Protein AF-A0A662CBS7-F1 (afdb_monomer)

Radius of gyration: 13.63 Å; Cα contacts (8 Å, |Δi|>4): 48; chains: 1; bounding box: 33×32×37 Å

Foldseek 3Di:
DVVVVVVLCVLLVVLLQQLLVCLVPVPDDPVVVLVVCVVPDDPVCVVCSVSSSVSSVNSNVVNVVVVVVVVD

Secondary structure (DSSP, 8-state):
-HHHHHHHHHHHHHHHHHHHHHHHS--S-HHHHHHHHHHHS-GGGGGGHHHHHHHHHHHHHHHHHHHHHTT-

pLDDT: mean 84.08, std 15.07, range [46.41, 96.12]

Nearest PDB structures (foldseek):
  3on3-assembly2_A  TM=7.994E-01  e=3.111E-01  Geobacter sulfurreducens PCA
  3on3-assembly3_B  TM=7.805E-01  e=3.111E-01  Geobacter sulfurreducens PCA

Mean predicted aligned error: 6.3 Å

Structure (mmCIF, N/CA/C/O backbone):
data_AF-A0A662CBS7-F1
#
_entry.id   AF-A0A662CBS7-F1
#
loop_
_atom_site.group_PDB
_atom_site.id
_atom_site.type_symbol
_atom_site.label_atom_id
_atom_site.label_alt_id
_atom_site.label_comp_id
_atom_site.label_asym_id
_atom_site.label_entity_id
_atom_site.label_seq_id
_atom_site.pdbx_PDB_ins_code
_atom_site.Cartn_x
_atom_site.Cartn_y
_atom_site.Cartn_z
_atom_site.occupancy
_atom_site.B_iso_or_equiv
_atom_site.auth_seq_id
_atom_site.auth_comp_id
_atom_site.auth_asym_id
_atom_site.auth_atom_id
_atom_site.pdbx_PDB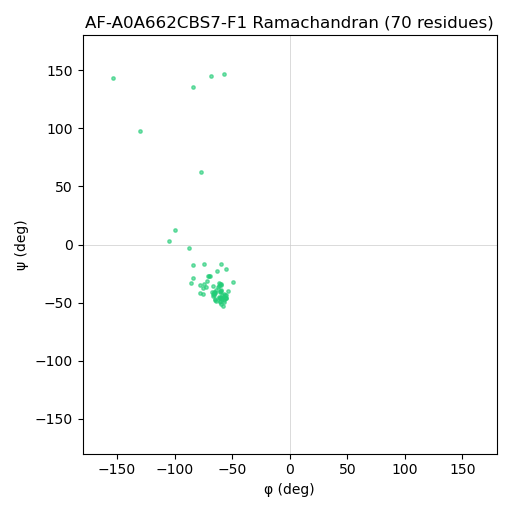_model_num
ATOM 1 N N . THR A 1 1 ? 13.114 -19.740 -6.852 1.00 46.81 1 THR A N 1
ATOM 2 C CA . THR A 1 1 ? 14.153 -19.815 -5.797 1.00 46.81 1 THR A CA 1
ATOM 3 C C . THR A 1 1 ? 13.664 -19.118 -4.545 1.00 46.81 1 THR A C 1
ATOM 5 O O . THR A 1 1 ? 12.906 -18.162 -4.659 1.00 46.81 1 THR A O 1
ATOM 8 N N . GLU A 1 2 ? 14.060 -19.566 -3.355 1.00 53.47 2 GLU A N 1
ATOM 9 C CA . GLU A 1 2 ? 13.666 -18.953 -2.071 1.00 53.47 2 GLU A CA 1
ATOM 10 C C . GLU A 1 2 ? 13.860 -17.433 -2.032 1.00 53.47 2 GLU A C 1
ATOM 12 O O . GLU A 1 2 ? 13.061 -16.721 -1.442 1.00 53.47 2 GLU A O 1
ATOM 17 N N . GLU A 1 3 ? 14.863 -16.919 -2.740 1.00 48.94 3 GLU A N 1
ATOM 18 C CA . GLU A 1 3 ? 15.144 -15.490 -2.883 1.00 48.94 3 GLU A CA 1
ATOM 19 C C . GLU A 1 3 ? 13.999 -14.699 -3.537 1.00 48.94 3 GLU A C 1
ATOM 21 O O . GLU A 1 3 ? 13.705 -13.584 -3.127 1.00 48.94 3 GLU A O 1
ATOM 26 N N . SER A 1 4 ? 13.260 -15.303 -4.474 1.00 46.41 4 SER A N 1
ATOM 27 C CA . SER A 1 4 ? 12.054 -14.697 -5.061 1.00 46.41 4 SER A CA 1
ATOM 28 C C . SER A 1 4 ? 10.867 -14.647 -4.086 1.00 46.41 4 SER A C 1
ATOM 30 O O . SER A 1 4 ? 10.041 -13.742 -4.174 1.00 46.41 4 SER A O 1
ATOM 32 N N . VAL A 1 5 ? 10.796 -15.567 -3.116 1.00 55.53 5 VAL A N 1
ATOM 33 C CA . VAL A 1 5 ? 9.815 -15.540 -2.013 1.00 55.53 5 VAL A CA 1
ATOM 34 C C . VAL A 1 5 ? 10.250 -14.520 -0.954 1.00 55.53 5 VAL A C 1
ATOM 36 O O . VAL A 1 5 ? 9.444 -13.711 -0.496 1.00 55.53 5 VAL A O 1
ATOM 39 N N . ARG A 1 6 ? 11.551 -14.490 -0.644 1.00 50.81 6 ARG A N 1
ATOM 40 C CA . ARG A 1 6 ? 12.192 -13.561 0.293 1.00 50.81 6 ARG A CA 1
ATOM 41 C C . ARG A 1 6 ? 12.242 -12.124 -0.205 1.00 50.81 6 ARG A C 1
ATOM 43 O O . ARG A 1 6 ? 12.288 -11.259 0.641 1.00 50.81 6 ARG A O 1
ATOM 50 N N . MET A 1 7 ? 12.246 -11.858 -1.516 1.00 51.50 7 MET A N 1
ATOM 51 C CA . MET A 1 7 ? 12.112 -10.513 -2.104 1.00 51.50 7 MET A CA 1
ATOM 52 C C . MET A 1 7 ? 10.649 -10.104 -2.272 1.00 51.50 7 MET A C 1
ATOM 54 O O . MET A 1 7 ? 10.321 -8.929 -2.105 1.00 51.50 7 MET A O 1
ATOM 58 N N . LYS A 1 8 ? 9.751 -11.064 -2.550 1.00 55.25 8 LYS A N 1
ATOM 59 C CA . LYS A 1 8 ? 8.308 -10.803 -2.512 1.00 55.25 8 LYS A CA 1
ATOM 60 C C . LYS A 1 8 ? 7.915 -10.270 -1.140 1.00 55.25 8 LYS A C 1
ATOM 62 O O . LYS A 1 8 ? 7.242 -9.255 -1.089 1.00 55.25 8 LYS A O 1
ATOM 67 N N . LEU A 1 9 ? 8.373 -10.866 -0.042 1.00 59.56 9 LEU A N 1
ATOM 68 C CA . LEU A 1 9 ? 7.968 -10.438 1.301 1.00 59.56 9 LEU A CA 1
ATOM 69 C C . LEU A 1 9 ? 8.291 -8.951 1.616 1.00 59.56 9 LEU A C 1
ATOM 71 O O . LEU A 1 9 ? 7.345 -8.242 1.921 1.00 59.56 9 LEU A O 1
ATOM 75 N N . PRO A 1 10 ? 9.520 -8.416 1.471 1.00 61.41 10 PRO A N 1
ATOM 76 C CA . PRO A 1 10 ? 9.866 -7.017 1.749 1.00 61.41 10 PRO A CA 1
ATOM 77 C C . PRO A 1 10 ? 9.205 -5.997 0.819 1.00 61.41 10 PRO A C 1
ATOM 79 O O . PRO A 1 10 ? 8.706 -4.978 1.293 1.00 61.41 10 PRO A O 1
ATOM 82 N N . ILE A 1 11 ? 9.165 -6.263 -0.496 1.00 63.06 11 ILE A N 1
ATOM 83 C CA . ILE A 1 11 ? 8.541 -5.342 -1.467 1.00 63.06 11 ILE A CA 1
ATOM 84 C C . ILE A 1 11 ? 7.030 -5.272 -1.210 1.00 63.06 11 ILE A C 1
ATOM 86 O O . ILE A 1 11 ? 6.438 -4.195 -1.203 1.00 63.06 11 ILE A O 1
ATOM 90 N N . THR A 1 12 ? 6.413 -6.419 -0.923 1.00 71.31 12 THR A N 1
ATOM 91 C CA . THR A 1 12 ? 4.978 -6.518 -0.625 1.00 71.31 12 THR A CA 1
ATOM 92 C C . THR A 1 12 ? 4.672 -5.979 0.778 1.00 71.31 12 THR A C 1
ATOM 94 O O . THR A 1 12 ? 3.638 -5.354 0.974 1.00 71.31 12 THR A O 1
ATOM 97 N N . PHE A 1 13 ? 5.570 -6.139 1.754 1.00 82.94 13 PHE A N 1
ATOM 98 C CA . PHE A 1 13 ? 5.359 -5.697 3.136 1.00 82.94 13 PHE A CA 1
ATOM 99 C C . PHE A 1 13 ? 5.241 -4.178 3.251 1.00 82.94 13 PHE A C 1
ATOM 101 O O . PHE A 1 13 ? 4.276 -3.689 3.833 1.00 82.94 13 PHE A O 1
ATOM 108 N N . ASN A 1 14 ? 6.155 -3.422 2.636 1.00 89.00 14 ASN A N 1
ATOM 109 C CA . ASN A 1 14 ? 6.084 -1.957 2.666 1.00 89.00 14 ASN A CA 1
ATOM 110 C C . ASN A 1 14 ? 4.783 -1.439 2.041 1.00 89.00 14 ASN A C 1
ATOM 112 O O . ASN A 1 14 ? 4.215 -0.453 2.505 1.00 89.00 14 ASN A O 1
ATOM 116 N N . MET A 1 15 ? 4.280 -2.132 1.020 1.00 92.88 15 MET A N 1
ATOM 117 C CA . MET A 1 15 ? 3.003 -1.801 0.399 1.00 92.88 15 MET A CA 1
ATOM 118 C C . MET A 1 15 ? 1.799 -2.151 1.274 1.00 92.88 15 MET A C 1
ATOM 120 O O . MET A 1 15 ? 0.847 -1.378 1.320 1.00 92.88 15 MET A O 1
ATOM 124 N N . VAL A 1 16 ? 1.848 -3.262 2.013 1.00 91.56 16 VAL A N 1
ATOM 125 C CA . VAL A 1 16 ? 0.835 -3.591 3.030 1.00 91.56 16 VAL A CA 1
ATOM 126 C C . VAL A 1 16 ? 0.798 -2.506 4.111 1.00 91.56 16 VAL A C 1
ATOM 128 O O . VAL A 1 16 ? -0.278 -2.016 4.449 1.00 91.56 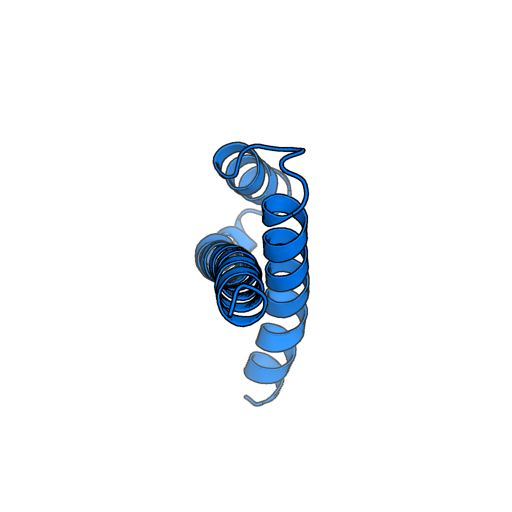16 VAL A O 1
ATOM 131 N N . VAL A 1 17 ? 1.957 -2.068 4.612 1.00 92.12 17 VAL A N 1
ATOM 132 C CA . VAL A 1 17 ? 2.042 -0.979 5.601 1.00 92.12 17 V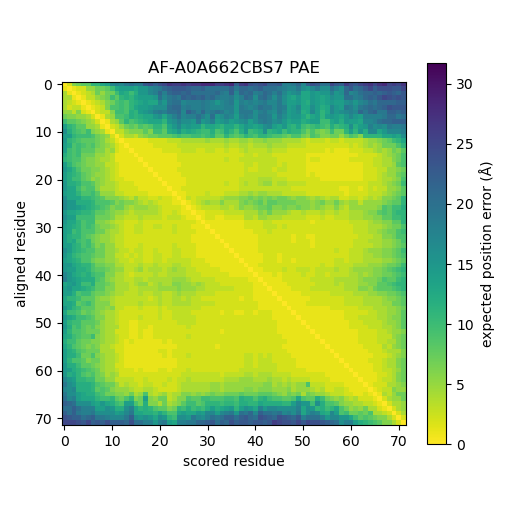AL A CA 1
ATOM 133 C C . VAL A 1 17 ? 1.487 0.330 5.032 1.00 92.12 17 VAL A C 1
ATOM 135 O O . VAL A 1 17 ? 0.687 0.992 5.693 1.00 92.12 17 VAL A O 1
ATOM 138 N N . LEU A 1 18 ? 1.847 0.682 3.793 1.00 92.88 18 LEU A N 1
ATOM 139 C CA . LEU A 1 18 ? 1.328 1.868 3.108 1.00 92.88 18 LEU A CA 1
ATOM 140 C C . LEU A 1 18 ? -0.202 1.830 2.982 1.00 92.88 18 LEU A C 1
ATOM 142 O O . LEU A 1 18 ? -0.869 2.817 3.286 1.00 92.88 18 LEU A O 1
ATOM 146 N N . GLY A 1 19 ? -0.764 0.690 2.577 1.00 93.44 19 GLY A N 1
ATOM 147 C CA . GLY A 1 19 ? -2.211 0.506 2.479 1.00 93.44 19 GLY A CA 1
ATOM 148 C C . GLY A 1 19 ? -2.922 0.665 3.816 1.00 93.44 19 GLY A C 1
ATOM 149 O O . GLY A 1 19 ? -3.909 1.397 3.906 1.00 93.44 19 GLY A O 1
ATOM 150 N N . ALA A 1 20 ? -2.390 0.052 4.875 1.00 93.44 20 ALA A N 1
ATOM 151 C CA . ALA A 1 20 ? -2.924 0.214 6.223 1.00 93.44 20 ALA A CA 1
ATOM 152 C C . ALA A 1 20 ? -2.897 1.687 6.669 1.00 93.44 20 ALA A C 1
ATOM 154 O O . ALA A 1 20 ? -3.900 2.206 7.163 1.00 93.44 20 ALA A O 1
ATOM 155 N N . TYR A 1 21 ? -1.783 2.385 6.426 1.00 94.44 21 TYR A N 1
ATOM 156 C CA . TYR A 1 21 ? -1.638 3.799 6.763 1.00 94.44 21 TYR A CA 1
ATOM 157 C C . TYR A 1 21 ? -2.658 4.678 6.032 1.00 94.44 21 TYR A C 1
ATOM 159 O O . TYR A 1 21 ? -3.362 5.440 6.688 1.00 94.44 21 TYR A O 1
ATOM 167 N N . ILE A 1 22 ? -2.809 4.527 4.711 1.00 93.50 22 ILE A N 1
ATOM 168 C CA . ILE A 1 22 ? -3.778 5.308 3.920 1.00 93.50 22 ILE A CA 1
ATOM 169 C C . ILE A 1 22 ? -5.215 5.037 4.383 1.00 93.50 22 ILE A C 1
ATOM 171 O O . ILE A 1 22 ? -6.043 5.945 4.422 1.00 93.50 22 ILE A O 1
ATOM 175 N N . LYS A 1 23 ? -5.535 3.794 4.771 1.00 92.88 23 LYS A N 1
ATOM 176 C CA . LYS A 1 23 ? -6.873 3.461 5.278 1.00 92.88 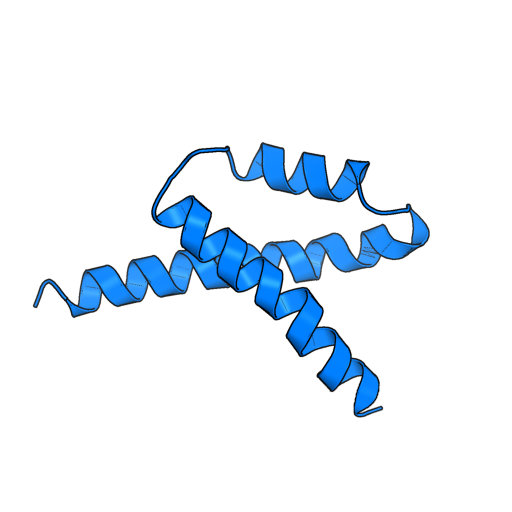23 LYS A CA 1
ATOM 177 C C . LYS A 1 23 ? -7.182 4.128 6.617 1.00 92.88 23 LYS A C 1
ATOM 179 O O . LYS A 1 23 ? -8.340 4.458 6.877 1.00 92.88 23 LYS A 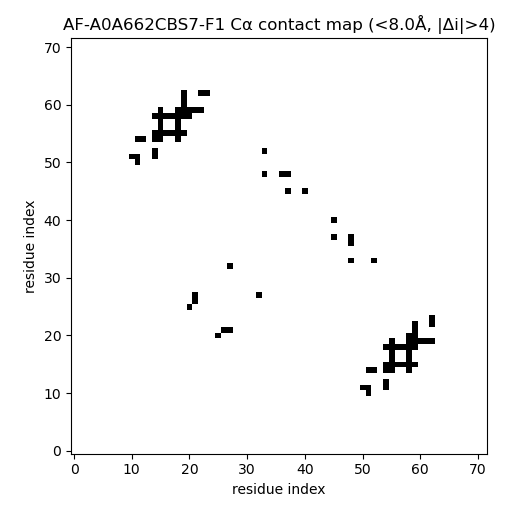O 1
ATOM 184 N N . ILE A 1 24 ? -6.178 4.265 7.480 1.00 91.94 24 ILE A N 1
ATOM 185 C CA . ILE A 1 24 ? -6.307 4.958 8.766 1.00 91.94 24 ILE A CA 1
ATOM 186 C C . ILE A 1 24 ? -6.345 6.471 8.545 1.00 91.94 24 ILE A C 1
ATOM 188 O O . ILE A 1 24 ? -7.169 7.148 9.157 1.00 91.94 24 ILE A O 1
ATOM 192 N N . ASN A 1 25 ? -5.483 6.977 7.665 1.00 90.75 25 ASN A N 1
ATOM 193 C CA . ASN A 1 25 ? -5.292 8.389 7.387 1.00 90.75 25 ASN A CA 1
ATOM 194 C C . ASN A 1 25 ? -5.353 8.646 5.866 1.00 90.75 25 ASN A C 1
ATOM 196 O O . ASN A 1 25 ? -4.346 8.443 5.180 1.00 90.75 25 ASN A O 1
ATOM 200 N N . PRO A 1 26 ? -6.504 9.083 5.318 1.00 87.69 26 PRO A N 1
ATOM 201 C CA . PRO A 1 26 ? -6.722 9.226 3.878 1.00 87.69 26 PRO A CA 1
ATOM 202 C C . PRO A 1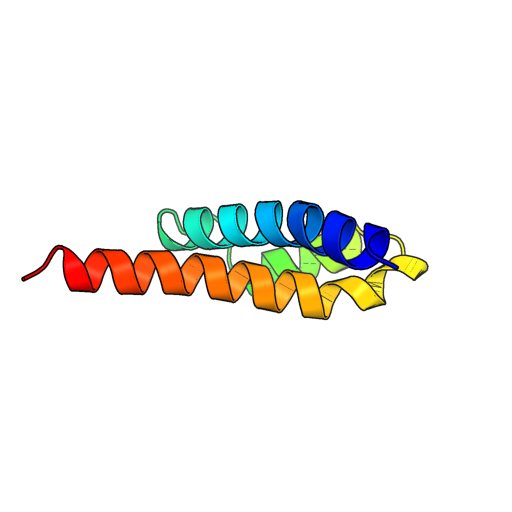 26 ? -6.048 10.493 3.320 1.00 87.69 26 PRO A C 1
ATOM 204 O O . PRO A 1 26 ? -6.701 11.405 2.825 1.00 87.69 26 PRO A O 1
ATOM 207 N N . VAL A 1 27 ? -4.719 10.557 3.416 1.00 91.00 27 VAL A N 1
ATOM 208 C CA . VAL A 1 27 ? -3.895 11.694 2.964 1.00 91.00 27 VAL A CA 1
ATOM 209 C C . VAL A 1 27 ? -3.755 11.774 1.445 1.00 91.00 27 VAL A C 1
ATOM 211 O O . VAL A 1 27 ? -3.321 12.794 0.918 1.00 91.00 27 VAL A O 1
ATOM 214 N N . VAL A 1 28 ? -4.072 10.686 0.740 1.00 91.06 28 VAL A N 1
ATOM 215 C CA . VAL A 1 28 ? -3.947 10.567 -0.713 1.00 91.06 28 VAL A CA 1
ATOM 216 C C . VAL A 1 28 ? -4.946 9.545 -1.251 1.00 91.06 28 VAL A C 1
ATOM 218 O O . VAL A 1 28 ? -5.177 8.506 -0.629 1.00 91.06 28 VAL A O 1
ATOM 221 N N . ASP A 1 29 ? -5.506 9.821 -2.429 1.00 91.75 29 ASP A N 1
ATOM 222 C CA . ASP A 1 29 ? -6.364 8.871 -3.138 1.00 91.75 29 ASP A CA 1
ATOM 223 C C . ASP A 1 29 ? -5.573 7.666 -3.646 1.00 91.75 29 ASP A C 1
ATOM 225 O O . ASP A 1 29 ? -4.442 7.792 -4.127 1.00 91.75 29 ASP A O 1
ATOM 229 N N . PHE A 1 30 ? -6.209 6.496 -3.633 1.00 90.88 30 PHE A N 1
ATOM 230 C CA . PHE A 1 30 ? -5.603 5.254 -4.111 1.00 90.88 30 PHE A CA 1
ATOM 231 C C . PHE A 1 30 ? -5.101 5.359 -5.561 1.00 90.88 30 PHE A C 1
ATOM 233 O O . PHE A 1 30 ? -3.962 4.994 -5.855 1.00 90.88 30 PHE A O 1
ATOM 240 N N . ASP A 1 31 ? -5.890 5.957 -6.455 1.00 92.94 31 ASP A N 1
ATOM 241 C CA . ASP A 1 31 ? -5.502 6.157 -7.855 1.00 92.94 31 ASP A CA 1
ATOM 242 C C . ASP A 1 31 ? -4.229 6.999 -7.995 1.00 92.94 31 ASP A C 1
ATOM 244 O O . ASP A 1 31 ? -3.402 6.756 -8.879 1.00 92.94 31 ASP A O 1
ATOM 248 N N . ASN A 1 32 ? -4.040 7.983 -7.112 1.00 95.00 32 ASN A N 1
ATOM 249 C CA . ASN A 1 32 ? -2.845 8.822 -7.100 1.00 95.00 32 ASN A CA 1
ATOM 250 C C . ASN A 1 32 ? -1.619 8.045 -6.605 1.00 95.00 32 ASN A C 1
ATOM 252 O O . ASN A 1 32 ? -0.521 8.268 -7.117 1.00 95.00 32 ASN A O 1
ATOM 256 N N . VAL A 1 33 ? -1.799 7.074 -5.706 1.00 92.94 33 VAL A N 1
ATOM 257 C CA . VAL A 1 33 ? -0.735 6.143 -5.299 1.00 92.94 33 VAL A CA 1
ATOM 258 C C . VAL A 1 33 ? -0.306 5.261 -6.470 1.00 92.94 33 VAL A C 1
ATOM 260 O O . VAL A 1 33 ? 0.889 5.163 -6.751 1.00 92.94 33 VAL A O 1
ATOM 263 N N . ILE A 1 34 ? -1.252 4.683 -7.219 1.00 94.50 34 ILE A N 1
ATOM 264 C CA . ILE A 1 34 ? -0.934 3.850 -8.392 1.00 94.50 34 ILE A CA 1
ATOM 265 C C . ILE A 1 34 ? -0.264 4.674 -9.500 1.00 94.50 34 ILE A C 1
ATOM 267 O O . ILE A 1 34 ? 0.727 4.236 -10.093 1.00 94.50 34 ILE A O 1
ATOM 271 N N . LYS A 1 35 ? -0.746 5.897 -9.756 1.00 95.50 35 LYS A N 1
ATOM 272 C CA . LYS A 1 35 ? -0.090 6.842 -10.677 1.00 95.50 35 LYS A CA 1
ATOM 273 C C . LYS A 1 35 ? 1.325 7.191 -10.209 1.00 95.50 35 LYS A C 1
ATOM 275 O O . LYS A 1 35 ? 2.230 7.257 -11.039 1.00 95.50 35 LYS A O 1
ATOM 280 N N . GLY A 1 36 ? 1.524 7.384 -8.906 1.00 93.69 36 GLY A N 1
ATOM 281 C CA . GLY A 1 36 ? 2.834 7.604 -8.294 1.00 93.69 36 GLY A CA 1
ATOM 282 C C . GLY A 1 36 ? 3.781 6.433 -8.541 1.00 93.69 36 GLY A C 1
ATOM 283 O O . GLY A 1 36 ? 4.859 6.633 -9.092 1.00 93.69 36 GLY A O 1
ATOM 284 N N . LEU A 1 37 ? 3.346 5.200 -8.259 1.00 91.88 37 LEU A N 1
ATOM 285 C CA . LEU A 1 37 ? 4.130 3.986 -8.512 1.00 91.88 37 LEU A CA 1
ATOM 286 C C . LEU A 1 37 ? 4.542 3.853 -9.985 1.00 91.88 37 LEU A C 1
ATOM 288 O O . LEU A 1 37 ? 5.700 3.549 -10.263 1.00 91.88 37 LEU A O 1
ATOM 292 N N . ARG A 1 38 ? 3.638 4.136 -10.934 1.00 94.38 38 ARG A N 1
ATOM 293 C CA . ARG A 1 38 ? 3.953 4.136 -12.379 1.00 94.38 38 ARG A CA 1
ATOM 294 C C . ARG A 1 38 ? 5.030 5.150 -12.755 1.00 94.38 38 ARG A C 1
ATOM 296 O O . ARG A 1 38 ? 5.870 4.846 -13.594 1.00 94.38 38 ARG A O 1
ATOM 303 N N . LYS A 1 39 ? 4.999 6.342 -12.152 1.00 96.12 39 LYS A N 1
ATOM 304 C CA . LYS A 1 39 ? 5.981 7.408 -12.404 1.00 96.12 39 LYS A CA 1
ATOM 305 C C . LYS A 1 39 ? 7.329 7.134 -11.736 1.00 96.12 39 LYS A C 1
ATOM 307 O O . LYS A 1 39 ? 8.360 7.471 -12.304 1.00 96.12 39 LYS A O 1
ATOM 312 N N . SER A 1 40 ? 7.323 6.555 -10.537 1.00 91.19 40 SER A N 1
ATOM 313 C CA . SER A 1 40 ? 8.530 6.331 -9.735 1.00 91.19 40 SER A CA 1
ATOM 314 C C . SER A 1 40 ? 9.286 5.057 -10.110 1.00 91.19 40 SER A C 1
ATOM 316 O O . SER A 1 40 ? 10.501 4.996 -9.928 1.00 91.19 40 SER A O 1
ATOM 318 N N . LEU A 1 41 ? 8.598 4.027 -10.612 1.00 89.94 41 LEU A N 1
ATOM 319 C CA . LEU A 1 41 ? 9.240 2.783 -11.026 1.00 89.94 41 LEU A CA 1
ATOM 320 C C . LEU A 1 41 ? 9.792 2.895 -12.455 1.00 89.94 41 LEU A C 1
ATOM 322 O O . LEU A 1 41 ? 9.068 3.325 -13.356 1.00 89.94 41 LEU A O 1
ATOM 326 N N . PRO A 1 42 ? 11.029 2.427 -12.707 1.00 95.25 42 PRO A N 1
ATOM 327 C CA . PRO A 1 42 ? 11.515 2.214 -14.065 1.00 95.25 42 PRO A CA 1
ATOM 328 C C . PRO A 1 42 ? 10.59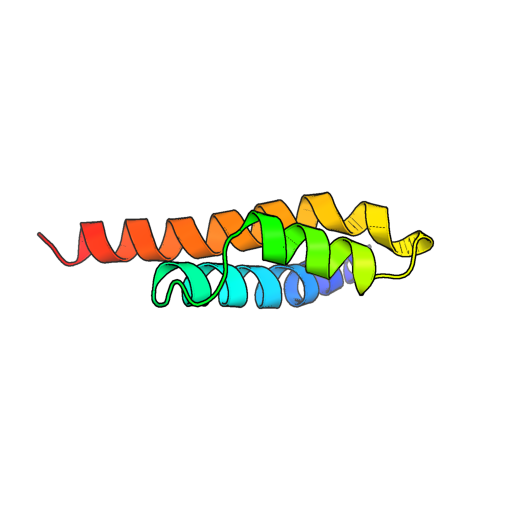5 1.262 -14.836 1.00 95.25 42 PRO A C 1
ATOM 330 O O . PRO A 1 42 ? 10.080 0.305 -14.257 1.00 95.25 42 PRO A O 1
ATOM 333 N N . GLU A 1 43 ? 10.459 1.458 -16.147 1.00 94.75 43 GLU A N 1
ATOM 334 C CA . GLU A 1 43 ? 9.542 0.689 -17.008 1.00 94.75 43 GLU A CA 1
ATOM 335 C C . GLU A 1 43 ? 9.736 -0.834 -16.897 1.00 94.75 43 GLU A C 1
ATOM 337 O O . GLU A 1 43 ? 8.776 -1.586 -16.731 1.00 94.75 43 GLU A O 1
ATOM 342 N N . ARG A 1 44 ? 10.993 -1.296 -16.819 1.00 94.44 44 ARG A N 1
ATOM 343 C CA . ARG A 1 44 ? 11.342 -2.713 -16.583 1.00 94.44 44 ARG A CA 1
ATOM 344 C C . ARG A 1 44 ? 10.726 -3.318 -15.315 1.00 94.44 44 ARG A C 1
ATOM 346 O O . ARG A 1 44 ? 10.627 -4.535 -15.217 1.00 94.44 44 ARG A O 1
ATOM 353 N N . HIS A 1 45 ? 10.326 -2.501 -14.340 1.00 91.50 45 HIS A N 1
ATOM 354 C CA . HIS A 1 45 ? 9.712 -2.912 -13.076 1.00 91.50 45 HIS A CA 1
ATOM 355 C C . HIS A 1 45 ? 8.199 -2.655 -13.028 1.00 91.50 45 HIS A C 1
ATOM 357 O O . HIS A 1 45 ? 7.570 -2.944 -12.013 1.00 91.50 45 HIS A O 1
ATOM 363 N N . HIS A 1 46 ? 7.571 -2.159 -14.099 1.00 93.50 46 HIS A N 1
ATOM 364 C CA . HIS A 1 46 ? 6.118 -1.934 -14.123 1.00 93.50 46 HIS A CA 1
ATOM 365 C C . HIS A 1 46 ? 5.313 -3.229 -13.965 1.00 93.50 46 HIS A C 1
ATOM 367 O O . HIS A 1 46 ? 4.200 -3.200 -13.447 1.00 93.50 46 HIS A O 1
ATOM 373 N N . HI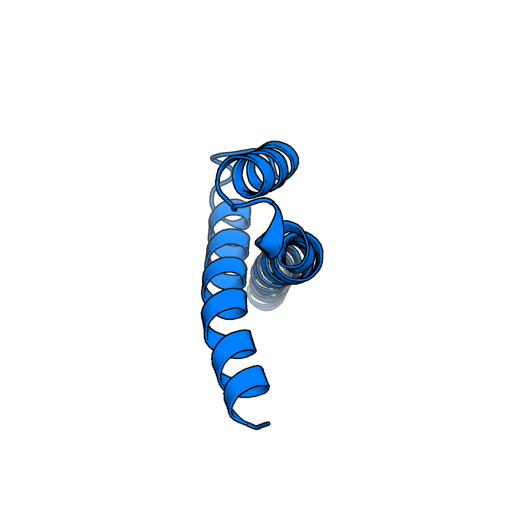S A 1 47 ? 5.908 -4.381 -14.289 1.00 91.31 47 HIS A N 1
ATOM 374 C CA . HIS A 1 47 ? 5.342 -5.700 -13.991 1.00 91.31 47 HIS A CA 1
ATOM 375 C C . HIS A 1 47 ? 5.126 -5.953 -12.484 1.00 91.31 47 HIS A C 1
ATOM 377 O O . HIS A 1 47 ? 4.378 -6.856 -12.117 1.00 91.31 47 HIS A O 1
ATOM 383 N N . LEU A 1 48 ? 5.754 -5.162 -11.603 1.00 89.69 48 LEU A N 1
ATOM 384 C CA . LEU A 1 48 ? 5.552 -5.229 -10.156 1.00 89.69 48 LEU A CA 1
ATOM 385 C C . LEU A 1 48 ? 4.332 -4.425 -9.689 1.00 89.69 48 LEU A C 1
ATOM 387 O O . LEU A 1 48 ? 3.852 -4.653 -8.581 1.00 89.69 48 LEU A O 1
ATOM 391 N N . ILE A 1 49 ? 3.802 -3.498 -10.489 1.00 92.31 49 ILE A N 1
ATOM 392 C CA . ILE A 1 49 ? 2.664 -2.659 -10.082 1.00 92.31 49 ILE A CA 1
ATOM 393 C C . ILE A 1 49 ? 1.462 -3.513 -9.647 1.00 92.31 49 ILE A C 1
ATOM 395 O O . ILE A 1 49 ? 0.968 -3.266 -8.550 1.00 92.31 49 ILE A O 1
ATOM 399 N N . PRO A 1 50 ? 1.053 -4.574 -10.377 1.00 92.56 50 PRO A N 1
ATOM 400 C CA . PRO A 1 50 ? -0.073 -5.406 -9.954 1.00 92.56 50 PRO A CA 1
ATOM 401 C C . PRO A 1 50 ? 0.131 -6.110 -8.604 1.00 92.56 50 PRO A C 1
ATOM 403 O O . PRO A 1 50 ? -0.832 -6.325 -7.871 1.00 92.56 50 PRO A O 1
ATOM 406 N N . VAL A 1 51 ? 1.366 -6.498 -8.248 1.00 90.50 51 VAL A N 1
ATOM 407 C CA . VAL A 1 51 ? 1.626 -7.119 -6.935 1.00 90.50 51 VAL A CA 1
ATOM 408 C C . VAL A 1 51 ? 1.671 -6.075 -5.817 1.00 90.50 51 VAL A C 1
ATOM 410 O O . VAL A 1 51 ? 1.172 -6.346 -4.728 1.00 90.50 51 VAL A O 1
ATOM 413 N N . ASN A 1 52 ? 2.181 -4.870 -6.094 1.00 91.44 52 ASN A N 1
ATOM 414 C CA . ASN A 1 52 ? 2.148 -3.755 -5.144 1.00 91.44 52 ASN A CA 1
ATOM 415 C C . ASN A 1 52 ? 0.702 -3.292 -4.891 1.00 91.44 52 ASN A C 1
ATOM 417 O O . ASN A 1 52 ? 0.316 -3.102 -3.745 1.00 91.44 52 ASN A O 1
ATOM 421 N N . GLU A 1 53 ? -0.126 -3.197 -5.932 1.00 93.69 53 GLU A N 1
ATOM 422 C CA . GLU A 1 53 ? -1.551 -2.856 -5.833 1.00 93.69 53 GLU A CA 1
ATOM 423 C C . GLU A 1 53 ? -2.308 -3.826 -4.911 1.00 93.69 53 GLU A C 1
ATOM 425 O O . GLU A 1 53 ? -2.962 -3.405 -3.955 1.00 93.69 53 GLU A O 1
ATOM 430 N N . LYS A 1 54 ? -2.136 -5.139 -5.120 1.00 92.69 54 LYS A N 1
ATOM 431 C CA . LYS A 1 54 ? -2.721 -6.182 -4.256 1.00 92.69 54 LYS A CA 1
ATOM 432 C C . LYS A 1 54 ? -2.254 -6.073 -2.804 1.00 92.69 54 LYS A C 1
ATOM 434 O O . LYS A 1 54 ? -3.037 -6.294 -1.884 1.00 92.69 54 LYS A O 1
ATOM 439 N N . ALA A 1 55 ? -0.985 -5.742 -2.596 1.00 92.38 55 ALA A N 1
ATOM 440 C CA . ALA A 1 55 ? -0.409 -5.576 -1.271 1.00 92.38 55 ALA A CA 1
ATOM 441 C C . ALA A 1 55 ? -1.010 -4.378 -0.522 1.00 92.38 55 ALA A C 1
ATOM 443 O O . ALA A 1 55 ? -1.382 -4.510 0.643 1.00 92.38 55 ALA A O 1
ATOM 444 N N . ILE A 1 56 ? -1.171 -3.241 -1.206 1.00 94.06 56 ILE A N 1
ATOM 445 C CA . ILE A 1 56 ? -1.819 -2.046 -0.651 1.00 94.06 56 ILE A CA 1
ATOM 446 C C . ILE A 1 56 ? -3.263 -2.375 -0.259 1.00 94.06 56 ILE A C 1
ATOM 448 O O . ILE A 1 56 ? -3.654 -2.107 0.877 1.00 94.06 56 ILE A O 1
ATOM 452 N N . HIS A 1 57 ? -4.034 -3.016 -1.144 1.00 94.31 57 HIS A N 1
ATOM 453 C CA . HIS A 1 57 ? -5.396 -3.451 -0.818 1.00 94.31 57 HIS A CA 1
ATOM 454 C C . HIS A 1 57 ? -5.435 -4.343 0.422 1.00 94.31 57 HIS A C 1
ATOM 456 O O . HIS A 1 57 ? -6.210 -4.075 1.339 1.00 94.31 57 HIS A O 1
ATOM 462 N N . ARG A 1 58 ? -4.534 -5.330 0.516 1.00 93.38 58 ARG A N 1
ATOM 463 C CA . ARG A 1 58 ? -4.475 -6.201 1.695 1.00 93.38 58 ARG A CA 1
ATOM 464 C C . ARG A 1 58 ? -4.215 -5.416 2.982 1.00 93.38 58 ARG A C 1
ATOM 466 O O . ARG A 1 58 ? -4.830 -5.713 4.001 1.00 93.38 58 ARG A O 1
ATOM 473 N N . GLY A 1 59 ? -3.344 -4.409 2.939 1.00 91.75 59 GLY A N 1
ATOM 474 C CA . GLY A 1 59 ? -3.113 -3.499 4.062 1.00 91.75 59 GLY A CA 1
ATOM 475 C C . GLY A 1 59 ? -4.369 -2.747 4.507 1.00 91.75 59 GLY A C 1
ATOM 476 O O . GLY A 1 59 ? -4.652 -2.659 5.701 1.00 91.75 59 GLY A O 1
ATOM 477 N N . MET A 1 60 ? -5.152 -2.243 3.550 1.00 93.94 60 MET A N 1
ATOM 478 C CA . MET A 1 60 ? -6.420 -1.562 3.830 1.00 93.94 60 MET A CA 1
ATOM 479 C C . MET A 1 60 ? -7.461 -2.508 4.447 1.00 93.94 60 MET A C 1
ATOM 481 O O . MET A 1 60 ? -8.165 -2.121 5.385 1.00 93.94 60 MET A O 1
ATOM 485 N N . ASP A 1 61 ? -7.547 -3.741 3.944 1.00 94.19 61 ASP A N 1
ATOM 486 C CA . ASP A 1 61 ? -8.487 -4.754 4.431 1.00 94.19 61 ASP A CA 1
ATOM 487 C C . ASP A 1 61 ? -8.177 -5.173 5.870 1.00 94.19 61 ASP A C 1
ATOM 489 O O . ASP A 1 61 ? -9.090 -5.233 6.688 1.00 94.19 61 ASP A O 1
ATOM 493 N N . ILE A 1 62 ? -6.898 -5.351 6.222 1.00 92.69 62 ILE A N 1
ATOM 494 C CA . ILE A 1 62 ? -6.475 -5.671 7.597 1.00 92.69 62 ILE A CA 1
ATOM 495 C C . ILE A 1 62 ? -6.977 -4.613 8.590 1.00 92.69 62 ILE A C 1
ATOM 497 O O . ILE A 1 62 ? -7.500 -4.949 9.650 1.00 92.69 62 ILE A O 1
ATOM 501 N N . VAL A 1 63 ? -6.872 -3.324 8.248 1.00 91.56 63 VAL A N 1
ATOM 502 C CA . VAL A 1 63 ? -7.388 -2.240 9.104 1.00 91.56 63 VAL A CA 1
ATOM 503 C C . VAL A 1 63 ? -8.909 -2.311 9.238 1.00 91.56 63 VAL A C 1
ATOM 505 O O . VAL A 1 63 ? -9.449 -2.052 10.315 1.00 91.56 63 VAL A O 1
ATOM 508 N N . ARG A 1 64 ? -9.617 -2.639 8.152 1.00 88.00 64 ARG A N 1
ATOM 509 C CA . ARG A 1 64 ? -11.074 -2.808 8.175 1.00 88.00 64 ARG A CA 1
ATOM 510 C C . ARG A 1 64 ? -11.477 -3.977 9.079 1.00 88.00 64 ARG A C 1
ATOM 512 O O . ARG A 1 64 ? -12.359 -3.795 9.912 1.00 88.00 64 ARG A O 1
ATOM 519 N N . GLU A 1 65 ? -10.833 -5.132 8.925 1.00 89.31 65 GLU A N 1
ATOM 520 C CA . GLU A 1 65 ? -11.034 -6.330 9.752 1.00 89.31 65 GLU A CA 1
ATOM 521 C C . GLU A 1 65 ? -10.782 -6.015 11.236 1.00 89.31 65 GLU A C 1
ATOM 523 O O . GLU A 1 65 ? -11.638 -6.286 12.078 1.00 89.31 65 GLU A O 1
ATOM 528 N N . ALA A 1 66 ? -9.667 -5.343 11.548 1.00 85.06 66 ALA A N 1
ATOM 529 C CA . ALA A 1 66 ? -9.319 -4.954 12.913 1.00 85.06 66 ALA A CA 1
ATOM 530 C C . ALA A 1 66 ? -10.391 -4.054 13.552 1.00 85.06 66 ALA A C 1
ATOM 532 O O . ALA A 1 66 ? -10.852 -4.342 14.655 1.00 85.06 66 ALA A O 1
ATOM 533 N N . LYS A 1 67 ? -10.863 -3.018 12.842 1.00 81.56 67 LYS A N 1
ATOM 534 C CA . LYS A 1 67 ? -11.932 -2.133 13.344 1.00 81.56 67 LYS A CA 1
ATOM 535 C C . LYS A 1 67 ? -13.249 -2.872 13.598 1.00 81.56 67 LYS A C 1
ATOM 537 O O . LYS A 1 67 ? -13.949 -2.537 14.550 1.00 81.56 67 LYS A O 1
ATOM 542 N N . LEU A 1 68 ? -13.590 -3.864 12.772 1.00 75.88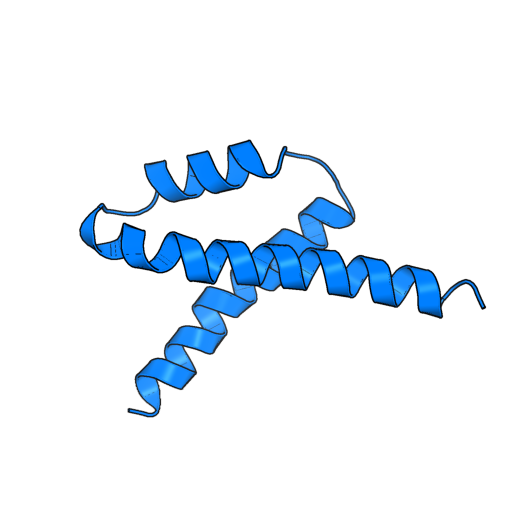 68 LEU A N 1
ATOM 543 C CA . LEU A 1 68 ? -14.781 -4.695 12.984 1.00 75.88 68 LEU A CA 1
ATOM 544 C C . LEU A 1 68 ? -14.638 -5.564 14.239 1.00 75.88 68 LEU A C 1
ATOM 546 O O . LEU A 1 68 ? -15.581 -5.659 15.014 1.00 75.88 68 LEU A O 1
ATOM 550 N N . SER A 1 69 ? -13.454 -6.137 14.475 1.00 73.25 69 SER A N 1
ATOM 551 C CA . SER A 1 69 ? -13.192 -6.977 15.652 1.00 73.25 69 SER A CA 1
ATOM 552 C C . SER A 1 69 ? -13.133 -6.220 16.984 1.00 73.25 69 SER A C 1
ATOM 554 O O . SER A 1 69 ? -13.438 -6.805 18.013 1.00 73.25 69 SER A O 1
ATOM 556 N N . THR A 1 70 ? -12.776 -4.931 16.988 1.00 70.19 70 THR A N 1
ATOM 557 C CA . THR A 1 70 ? -12.727 -4.100 18.211 1.00 70.19 70 THR A CA 1
ATOM 558 C C . THR A 1 70 ? -14.056 -3.427 18.556 1.00 70.19 70 THR A C 1
ATOM 560 O O . THR A 1 70 ? -14.132 -2.706 19.544 1.00 70.19 70 THR A O 1
ATOM 563 N N . SER A 1 71 ? -15.077 -3.590 17.713 1.00 61.47 71 SER A N 1
ATOM 564 C CA . SER A 1 71 ? -16.406 -2.989 17.896 1.00 61.47 71 SER A CA 1
ATOM 565 C C . SER A 1 71 ? -17.431 -3.975 18.481 1.00 61.47 71 SER A C 1
ATOM 567 O O . SER A 1 71 ? -18.628 -3.698 18.421 1.00 61.47 71 SER A O 1
ATOM 569 N N . GLY A 1 72 ? -16.969 -5.127 18.982 1.00 50.84 72 GLY A N 1
ATOM 570 C CA . GLY A 1 72 ? -17.774 -6.190 19.592 1.00 50.84 72 GLY A CA 1
ATOM 571 C C . GLY A 1 72 ? -17.460 -6.384 21.066 1.00 50.84 72 GLY A C 1
ATOM 572 O O . GLY A 1 72 ? -16.305 -6.104 21.458 1.00 50.84 72 GLY A O 1
#

Sequence (72 aa):
TEESVRMKLPITFNMVVLGAYIKINPVVDFDNVIKGLRKSLPERHHHLIPVNEKAIHRGMDIVREAKLSTSG

Solvent-accessible surface area (backbone atoms only — not comparable to full-atom values): 3980 Å² total; per-residue (Å²): 109,70,63,61,56,62,49,46,49,59,63,31,45,57,25,20,53,50,19,29,47,37,65,76,47,75,85,63,59,69,70,57,52,55,52,46,51,62,71,73,43,58,77,94,50,54,83,47,49,69,55,38,53,54,21,20,51,51,16,31,48,53,49,53,53,50,55,58,65,71,73,110